Protein AF-W1X7G7-F1 (afdb_monomer_lite)

Radius of gyration: 19.09 Å; chains: 1; bounding box: 25×50×56 Å

pLDDT: mean 80.71, std 14.71, range [48.75, 92.38]

Structure (mmCIF, N/CA/C/O backbone):
data_AF-W1X7G7-F1
#
_entry.id   AF-W1X7G7-F1
#
loop_
_atom_site.group_PDB
_atom_site.id
_atom_site.type_symbol
_atom_site.label_atom_id
_atom_site.label_alt_id
_atom_site.label_comp_id
_atom_site.label_asym_id
_atom_site.label_entity_id
_atom_site.label_seq_id
_atom_site.pdbx_PDB_ins_code
_atom_site.Cartn_x
_atom_site.Cartn_y
_atom_site.Cartn_z
_atom_site.occupancy
_atom_site.B_iso_or_equiv
_atom_site.auth_seq_id
_atom_site.auth_comp_id
_atom_site.auth_asym_id
_atom_site.auth_atom_id
_atom_site.pdbx_PDB_model_num
ATOM 1 N N . MET A 1 1 ? -7.051 -6.116 11.729 1.00 74.94 1 MET A N 1
ATOM 2 C CA . MET A 1 1 ? -5.612 -6.096 11.388 1.00 74.94 1 MET A CA 1
ATOM 3 C C . MET A 1 1 ? -5.023 -4.771 11.855 1.00 74.94 1 MET A C 1
ATOM 5 O O . MET A 1 1 ? -5.800 -3.850 12.074 1.00 74.94 1 MET A O 1
ATOM 9 N N . THR A 1 2 ? -3.711 -4.685 12.071 1.00 86.88 2 THR A N 1
ATOM 10 C CA . THR A 1 2 ? -3.016 -3.415 12.374 1.00 86.88 2 THR A CA 1
ATOM 11 C C . THR A 1 2 ? -2.310 -2.904 11.123 1.00 86.88 2 THR A C 1
ATOM 13 O O . THR A 1 2 ? -2.125 -3.680 10.179 1.00 86.88 2 THR A O 1
ATOM 16 N N . LYS A 1 3 ? -1.860 -1.638 11.105 1.00 85.69 3 LYS A N 1
ATOM 17 C CA . LYS A 1 3 ? -1.101 -1.115 9.951 1.00 85.69 3 LYS A CA 1
ATOM 18 C C . LYS A 1 3 ? 0.098 -1.988 9.592 1.00 85.69 3 LYS A C 1
ATOM 20 O O . LYS A 1 3 ? 0.395 -2.199 8.425 1.00 85.69 3 LYS A O 1
ATOM 25 N N . THR A 1 4 ? 0.771 -2.535 10.603 1.00 89.00 4 THR A N 1
ATOM 26 C CA . THR A 1 4 ? 1.969 -3.358 10.422 1.00 89.00 4 THR A CA 1
ATOM 27 C C . THR A 1 4 ? 1.637 -4.670 9.727 1.00 89.00 4 THR A C 1
ATOM 29 O O . THR A 1 4 ? 2.391 -5.114 8.870 1.00 89.00 4 THR A O 1
ATOM 32 N N . ASP A 1 5 ? 0.498 -5.271 10.065 1.00 90.69 5 ASP A N 1
ATOM 33 C CA . ASP A 1 5 ? 0.023 -6.497 9.425 1.00 90.69 5 ASP A CA 1
ATOM 34 C C . ASP A 1 5 ? -0.366 -6.231 7.959 1.00 90.69 5 ASP A C 1
ATOM 36 O O . ASP A 1 5 ? 0.003 -6.995 7.066 1.00 90.69 5 ASP A O 1
ATOM 40 N N . TYR A 1 6 ? -1.006 -5.083 7.697 1.00 90.75 6 TYR A N 1
ATOM 41 C CA . TYR A 1 6 ? -1.349 -4.629 6.346 1.00 90.75 6 TYR A CA 1
ATOM 42 C C . TYR A 1 6 ? -0.102 -4.371 5.486 1.00 90.75 6 TYR A C 1
ATOM 44 O O . TYR A 1 6 ? 0.009 -4.880 4.370 1.00 90.75 6 TYR A O 1
ATOM 52 N N . LEU A 1 7 ? 0.875 -3.635 6.024 1.00 90.19 7 LEU A N 1
ATOM 53 C CA . LEU A 1 7 ? 2.154 -3.362 5.366 1.00 90.19 7 LEU A CA 1
ATOM 54 C C . LEU 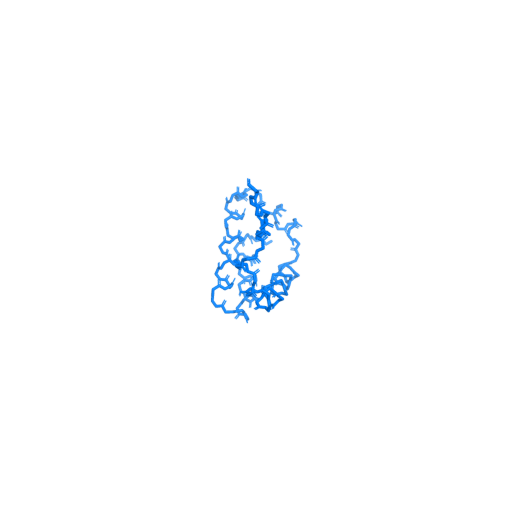A 1 7 ? 2.952 -4.647 5.124 1.00 90.19 7 LEU A C 1
ATOM 56 O O . LEU A 1 7 ? 3.516 -4.811 4.050 1.00 90.19 7 LEU A O 1
ATOM 60 N N . ALA A 1 8 ? 2.955 -5.596 6.064 1.00 92.00 8 ALA A N 1
ATOM 61 C CA . ALA A 1 8 ? 3.619 -6.887 5.877 1.00 92.00 8 ALA A CA 1
ATOM 62 C C . ALA A 1 8 ? 2.954 -7.737 4.779 1.00 92.00 8 ALA A C 1
ATOM 64 O O . ALA A 1 8 ? 3.632 -8.481 4.062 1.00 92.00 8 ALA A O 1
ATOM 65 N N . ALA A 1 9 ? 1.629 -7.637 4.628 1.00 91.94 9 ALA A N 1
ATOM 66 C CA . ALA A 1 9 ? 0.913 -8.269 3.528 1.00 91.94 9 ALA A CA 1
ATOM 67 C C . ALA A 1 9 ? 1.289 -7.621 2.189 1.00 91.94 9 ALA A C 1
ATOM 69 O O . ALA A 1 9 ? 1.706 -8.338 1.278 1.00 91.94 9 ALA A O 1
ATOM 70 N N . LEU A 1 10 ? 1.232 -6.286 2.097 1.00 90.88 10 LEU A N 1
ATOM 71 C CA . LEU A 1 10 ? 1.713 -5.536 0.935 1.00 90.88 10 LEU A CA 1
ATOM 72 C C . LEU A 1 10 ? 3.163 -5.922 0.595 1.00 90.88 10 LEU A C 1
ATOM 74 O O . LEU A 1 10 ? 3.438 -6.278 -0.545 1.00 90.88 10 LEU A O 1
ATOM 78 N N . GLU A 1 11 ? 4.074 -5.960 1.573 1.00 90.75 11 GLU A N 1
ATOM 79 C CA . GLU A 1 11 ? 5.484 -6.325 1.380 1.00 90.75 11 GLU A CA 1
ATOM 80 C C . GLU A 1 11 ? 5.634 -7.657 0.636 1.00 90.75 11 GLU A C 1
ATOM 82 O O . GLU A 1 11 ? 6.391 -7.759 -0.332 1.00 90.75 11 GLU A O 1
ATOM 87 N N . LYS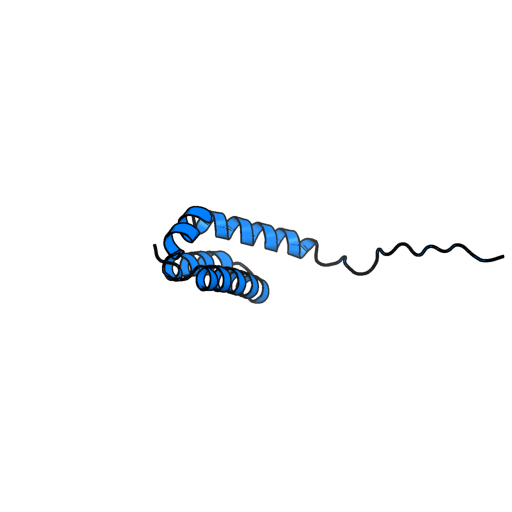 A 1 12 ? 4.890 -8.687 1.058 1.00 91.94 12 LYS A N 1
ATOM 88 C CA . LYS A 1 12 ? 4.938 -10.013 0.429 1.00 91.94 12 LYS A CA 1
ATOM 89 C C . LYS A 1 12 ? 4.530 -9.976 -1.035 1.00 91.94 12 LYS A C 1
ATOM 91 O O . LYS A 1 12 ? 5.154 -10.662 -1.843 1.00 91.94 12 LYS A O 1
ATOM 96 N N . TYR A 1 13 ? 3.498 -9.209 -1.365 1.00 90.69 13 TYR A N 1
ATOM 97 C CA . TYR A 1 13 ? 3.031 -9.090 -2.738 1.00 90.69 13 TYR A CA 1
ATOM 98 C C . TYR A 1 13 ? 3.984 -8.235 -3.571 1.00 90.69 13 TYR A C 1
ATOM 100 O O . TYR A 1 13 ? 4.381 -8.660 -4.651 1.00 90.69 13 TYR A O 1
ATOM 108 N N . LEU A 1 14 ? 4.426 -7.082 -3.061 1.00 88.88 14 LEU A N 1
ATOM 109 C CA . LEU A 1 14 ? 5.339 -6.185 -3.769 1.00 88.88 14 LEU A CA 1
ATOM 110 C C . LEU A 1 14 ? 6.762 -6.740 -3.910 1.00 88.88 14 LEU A C 1
ATOM 112 O O . LEU A 1 14 ? 7.498 -6.268 -4.769 1.00 88.88 14 LEU A O 1
ATOM 116 N N . LYS A 1 15 ? 7.144 -7.786 -3.168 1.00 88.00 15 LYS A N 1
ATOM 117 C CA . LYS A 1 15 ? 8.428 -8.498 -3.332 1.00 88.00 15 LYS A CA 1
ATOM 118 C C . LYS A 1 15 ? 8.644 -9.107 -4.723 1.00 88.00 15 LYS A C 1
ATOM 120 O O . LYS A 1 15 ? 9.751 -9.527 -5.044 1.00 88.00 15 LYS A O 1
ATOM 125 N N . THR A 1 16 ? 7.596 -9.169 -5.544 1.00 87.19 16 THR A N 1
ATOM 126 C CA . THR A 1 16 ? 7.680 -9.524 -6.969 1.00 87.19 16 THR A CA 1
ATOM 127 C C . THR A 1 16 ? 8.257 -8.409 -7.853 1.00 87.19 16 THR A C 1
ATOM 129 O O . THR A 1 16 ? 8.591 -8.673 -9.009 1.00 87.19 16 THR A O 1
ATOM 132 N N . LEU A 1 17 ? 8.332 -7.173 -7.356 1.00 86.19 17 LEU A N 1
ATOM 133 C CA . LEU A 1 17 ? 8.845 -5.999 -8.062 1.00 86.19 17 LEU A CA 1
ATOM 134 C C . LEU A 1 17 ? 10.339 -5.784 -7.761 1.00 86.19 17 LEU A C 1
ATOM 136 O O . LEU A 1 17 ? 10.849 -6.286 -6.757 1.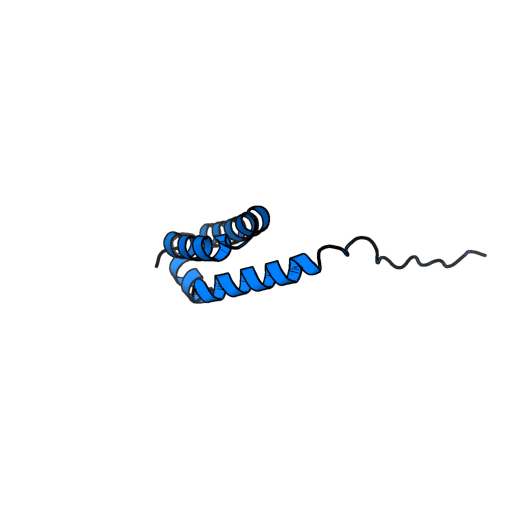00 86.19 17 LEU A O 1
ATOM 140 N N . PRO A 1 18 ? 11.066 -5.027 -8.604 1.00 88.12 18 PRO A N 1
ATOM 141 C CA . PRO A 1 18 ? 12.423 -4.600 -8.278 1.00 88.12 18 PRO A CA 1
ATOM 142 C C . PRO A 1 18 ? 12.449 -3.711 -7.024 1.00 88.12 18 PRO A C 1
ATOM 144 O O . PRO A 1 18 ? 11.503 -2.974 -6.749 1.00 88.12 18 PRO A O 1
ATOM 147 N N . GLU A 1 19 ? 13.572 -3.741 -6.299 1.00 86.81 19 GLU A N 1
ATOM 148 C CA . GLU A 1 19 ? 13.749 -3.059 -5.005 1.00 86.81 19 GLU A CA 1
ATOM 149 C C . GLU A 1 19 ? 13.375 -1.570 -5.040 1.00 86.81 19 GLU A C 1
ATOM 151 O O . GLU A 1 19 ? 12.791 -1.069 -4.085 1.00 86.81 19 GLU A O 1
ATOM 156 N N . ALA A 1 20 ? 13.661 -0.876 -6.145 1.00 86.81 20 ALA A N 1
ATOM 157 C CA . ALA A 1 20 ? 13.331 0.538 -6.305 1.00 86.81 20 ALA A CA 1
ATOM 158 C C . ALA A 1 20 ? 11.813 0.800 -6.265 1.00 86.81 20 ALA A C 1
ATOM 160 O O . ALA A 1 20 ? 11.359 1.625 -5.478 1.00 86.81 20 ALA A O 1
ATOM 161 N N . ASP A 1 21 ? 11.038 0.070 -7.073 1.00 88.12 21 ASP A N 1
ATOM 162 C CA . ASP A 1 21 ? 9.576 0.197 -7.137 1.00 88.12 21 ASP A CA 1
ATOM 163 C C . ASP A 1 21 ? 8.919 -0.313 -5.836 1.00 88.12 21 ASP A C 1
ATOM 165 O O . ASP A 1 21 ? 7.972 0.285 -5.329 1.00 88.12 21 ASP A O 1
ATOM 169 N N . TYR A 1 22 ? 9.458 -1.395 -5.258 1.00 88.81 22 TYR A N 1
ATOM 170 C CA . TYR A 1 22 ? 9.044 -1.916 -3.952 1.00 88.81 22 TYR A CA 1
ATOM 171 C C . TYR A 1 22 ? 9.214 -0.872 -2.841 1.00 88.81 22 TYR A C 1
ATOM 173 O O . TYR A 1 22 ? 8.280 -0.622 -2.079 1.00 88.81 22 TYR A O 1
ATOM 181 N N . LYS A 1 23 ? 10.402 -0.262 -2.752 1.00 89.81 23 LYS A N 1
ATOM 182 C CA . LYS A 1 23 ? 10.725 0.708 -1.708 1.00 89.81 23 LYS A CA 1
ATOM 183 C C . LYS A 1 23 ? 9.868 1.957 -1.849 1.00 89.81 23 LYS A C 1
ATOM 185 O O . LYS A 1 23 ? 9.328 2.401 -0.850 1.00 89.81 23 LYS A O 1
ATOM 190 N N . GLU A 1 24 ? 9.706 2.470 -3.067 1.00 89.38 24 GLU A N 1
ATOM 191 C CA . GLU A 1 24 ? 8.863 3.640 -3.346 1.00 89.38 24 GLU A CA 1
ATOM 192 C C . GLU A 1 24 ? 7.416 3.420 -2.883 1.00 89.38 24 GLU A C 1
ATOM 194 O O . GLU A 1 24 ? 6.849 4.261 -2.190 1.00 89.38 24 GLU A O 1
ATOM 199 N N . ALA A 1 25 ? 6.832 2.262 -3.200 1.00 90.25 25 ALA A N 1
ATOM 200 C CA . ALA A 1 25 ? 5.485 1.940 -2.753 1.00 90.25 25 ALA A CA 1
ATOM 201 C C . ALA A 1 25 ? 5.404 1.756 -1.228 1.00 90.25 25 ALA A C 1
ATOM 203 O O . ALA A 1 25 ? 4.488 2.276 -0.598 1.00 90.25 25 ALA A O 1
ATOM 204 N N . MET A 1 26 ? 6.353 1.043 -0.617 1.00 90.38 26 MET A N 1
ATOM 205 C CA . MET A 1 26 ? 6.374 0.854 0.839 1.00 90.38 26 MET A CA 1
ATOM 206 C C . MET A 1 26 ? 6.513 2.158 1.611 1.00 90.38 26 MET A C 1
ATOM 208 O O . MET A 1 26 ? 5.800 2.332 2.597 1.00 90.38 26 MET A O 1
ATOM 212 N N . ASP A 1 27 ? 7.372 3.067 1.158 1.00 92.38 27 ASP A N 1
ATOM 213 C CA . ASP A 1 27 ? 7.555 4.385 1.772 1.00 92.38 27 ASP A CA 1
ATOM 214 C C . ASP A 1 27 ? 6.233 5.165 1.747 1.00 92.38 27 ASP A C 1
ATOM 216 O O . ASP A 1 27 ? 5.740 5.577 2.792 1.00 92.38 27 ASP A O 1
ATOM 220 N N . TYR A 1 28 ? 5.575 5.213 0.581 1.00 90.69 28 TYR A N 1
ATOM 221 C CA . TYR A 1 28 ? 4.300 5.908 0.399 1.00 90.69 28 TYR A CA 1
ATOM 222 C C . TYR A 1 28 ? 3.196 5.410 1.344 1.00 90.69 28 TYR A C 1
ATOM 224 O O . TYR A 1 28 ? 2.523 6.203 2.001 1.00 90.69 28 TYR A O 1
ATOM 232 N N . PHE A 1 29 ? 3.001 4.089 1.436 1.00 89.62 29 PHE A N 1
ATOM 233 C CA . PHE A 1 29 ? 1.992 3.535 2.345 1.00 89.62 29 PHE A CA 1
ATOM 234 C C . PHE A 1 29 ? 2.387 3.718 3.809 1.00 89.62 29 PHE A C 1
ATOM 236 O O . PHE A 1 29 ? 1.519 3.968 4.642 1.00 89.62 29 PHE A O 1
ATOM 243 N N . THR A 1 30 ? 3.676 3.605 4.130 1.00 90.44 30 THR A N 1
ATOM 244 C CA . THR A 1 30 ? 4.167 3.810 5.496 1.00 90.44 30 THR A CA 1
ATOM 245 C C . THR A 1 30 ? 3.878 5.232 5.959 1.00 90.44 30 THR A C 1
ATOM 247 O O . THR A 1 30 ? 3.236 5.387 6.996 1.00 90.44 30 THR A O 1
ATOM 250 N N . GLU A 1 31 ? 4.239 6.243 5.165 1.00 91.81 31 GLU A N 1
ATOM 251 C CA . GLU A 1 31 ? 3.946 7.646 5.472 1.00 91.81 31 GLU A CA 1
ATOM 252 C C . GLU A 1 31 ? 2.442 7.880 5.626 1.00 91.81 31 GLU A C 1
ATOM 254 O O . GLU A 1 31 ? 2.017 8.472 6.612 1.00 91.81 31 GLU A O 1
ATOM 259 N N . TYR A 1 32 ? 1.615 7.322 4.738 1.00 89.44 32 TYR A N 1
ATOM 260 C CA . TYR A 1 32 ? 0.159 7.461 4.829 1.00 89.44 32 TYR A CA 1
ATOM 261 C C . TYR A 1 32 ? -0.415 6.916 6.148 1.00 89.44 32 TYR A C 1
ATOM 263 O O . TYR A 1 32 ? -1.252 7.549 6.795 1.00 89.44 32 TYR A O 1
ATOM 271 N N . PHE A 1 33 ? 0.064 5.751 6.592 1.00 89.38 33 PHE A N 1
ATOM 272 C CA . PHE A 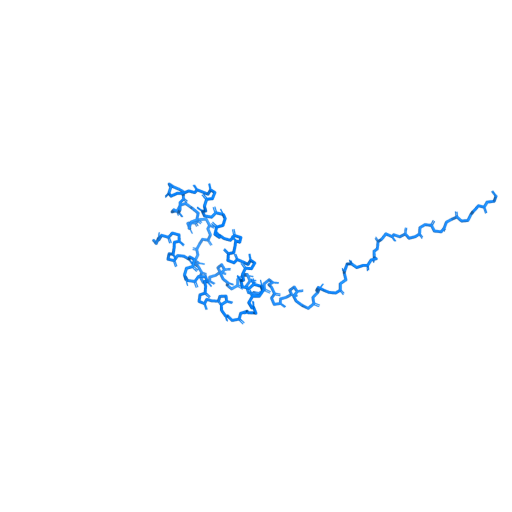1 33 ? -0.326 5.173 7.877 1.00 89.38 33 PHE A CA 1
ATOM 273 C C . PHE A 1 33 ? 0.245 5.933 9.083 1.00 89.38 33 PHE A C 1
ATOM 275 O O . PHE A 1 33 ? -0.364 5.932 10.156 1.00 89.38 33 PHE A O 1
ATOM 282 N N . GLU A 1 34 ? 1.428 6.533 8.954 1.00 90.06 34 GLU A N 1
ATOM 283 C CA . GLU A 1 34 ? 2.013 7.379 9.995 1.00 90.06 34 GLU A CA 1
ATOM 284 C C . GLU A 1 34 ? 1.274 8.712 10.133 1.00 90.06 34 GLU A C 1
ATOM 286 O O . GLU A 1 34 ? 0.976 9.108 11.260 1.00 90.06 34 GLU A O 1
ATOM 291 N N . GLU A 1 35 ? 0.897 9.347 9.021 1.00 90.12 35 GLU A N 1
ATOM 292 C CA . GLU A 1 35 ? 0.086 10.568 8.998 1.00 90.12 35 GLU A CA 1
ATOM 293 C C . GLU A 1 35 ? -1.318 10.339 9.564 1.00 90.12 35 GLU A C 1
ATOM 295 O O . GLU A 1 35 ? -1.837 11.175 10.303 1.00 90.12 35 GLU A O 1
ATOM 300 N N . ALA A 1 36 ? -1.928 9.188 9.266 1.00 90.44 36 ALA A N 1
ATOM 301 C CA . ALA A 1 36 ? -3.209 8.806 9.848 1.00 90.44 36 ALA A CA 1
ATOM 302 C C . ALA A 1 36 ? -3.114 8.612 11.373 1.00 90.44 36 ALA A C 1
ATOM 304 O O . ALA A 1 36 ? -4.045 8.940 12.115 1.00 90.44 36 ALA A O 1
ATOM 305 N N . GLY A 1 37 ? -1.980 8.095 11.849 1.00 86.81 37 GLY A N 1
ATOM 306 C CA . GLY A 1 37 ? -1.759 7.787 13.254 1.00 86.81 37 GLY A CA 1
ATOM 307 C C . GLY A 1 37 ? -2.545 6.563 13.730 1.00 86.81 37 GLY A C 1
ATOM 308 O O . GLY A 1 37 ? -3.467 6.069 13.080 1.00 86.81 37 GLY A O 1
ATOM 309 N N . SER A 1 38 ? -2.182 6.071 14.916 1.00 84.50 38 SER A N 1
ATOM 310 C CA . SER A 1 38 ? -2.724 4.832 15.495 1.00 84.50 38 SER A CA 1
ATOM 311 C C . SER A 1 38 ? -4.242 4.832 15.688 1.00 84.50 38 SER A C 1
ATOM 313 O O . SER A 1 38 ? -4.860 3.772 15.670 1.00 84.50 38 SER A O 1
ATOM 315 N N . GLU A 1 39 ? -4.852 6.007 15.841 1.00 87.69 39 GLU A N 1
ATOM 316 C CA . GLU A 1 39 ? -6.303 6.156 15.991 1.00 87.69 39 GLU A CA 1
ATOM 317 C C . GLU A 1 39 ? -7.063 5.935 14.675 1.00 87.69 39 GLU A C 1
ATOM 319 O O . GLU A 1 39 ? -8.195 5.458 14.706 1.00 87.69 39 GLU A O 1
ATOM 324 N N . ASN A 1 40 ? -6.441 6.209 13.522 1.00 89.25 40 ASN A N 1
ATOM 325 C CA . ASN A 1 40 ? -7.083 6.076 12.212 1.00 89.25 40 ASN A CA 1
ATOM 326 C C . ASN A 1 40 ? -6.610 4.849 11.422 1.00 89.25 40 ASN A C 1
ATOM 328 O O . ASN A 1 40 ? -7.086 4.639 10.311 1.00 89.25 40 ASN A O 1
ATOM 332 N N . GLU A 1 41 ? -5.724 4.007 11.971 1.00 87.44 41 GLU A N 1
ATOM 333 C CA . GLU A 1 41 ? -5.231 2.807 11.274 1.00 87.44 41 GLU A CA 1
ATOM 334 C C . GLU A 1 41 ? -6.375 1.919 10.778 1.00 87.44 41 GLU A C 1
ATOM 336 O O . GLU A 1 41 ? -6.364 1.492 9.628 1.00 87.44 41 GLU A O 1
ATOM 341 N N . ALA A 1 42 ? -7.380 1.669 11.624 1.00 87.81 42 ALA A N 1
ATOM 342 C CA . ALA A 1 42 ? -8.531 0.845 11.262 1.00 87.81 42 ALA A CA 1
ATOM 343 C C . ALA A 1 42 ? -9.353 1.468 10.123 1.00 87.81 42 ALA A C 1
ATOM 345 O O . ALA A 1 42 ? -9.722 0.763 9.191 1.00 87.81 42 ALA A O 1
ATOM 346 N N . GLN A 1 43 ? -9.572 2.785 10.165 1.00 90.19 43 GLN A N 1
ATOM 347 C CA . GLN A 1 43 ? -10.302 3.504 9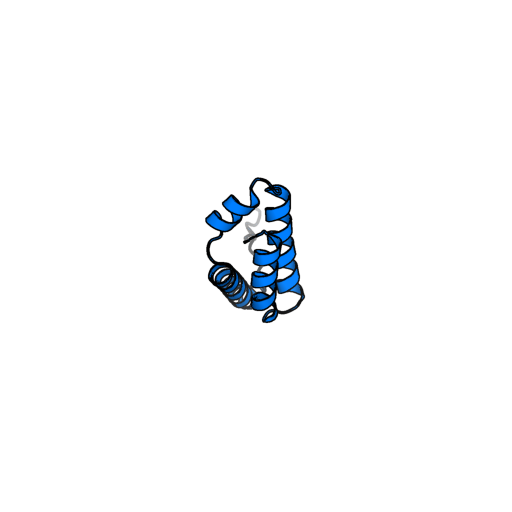.122 1.00 90.19 43 GLN A CA 1
ATOM 348 C C . GLN A 1 43 ? -9.531 3.501 7.799 1.00 90.19 43 GLN A C 1
ATOM 350 O O . GLN A 1 43 ? -10.114 3.258 6.752 1.00 90.19 43 GLN A O 1
ATOM 355 N N . VAL A 1 44 ? -8.214 3.714 7.844 1.00 88.94 44 VAL A N 1
ATOM 356 C CA . VAL A 1 44 ? -7.346 3.630 6.663 1.00 88.94 44 VAL A CA 1
ATOM 357 C C . VAL A 1 44 ? -7.379 2.232 6.061 1.00 88.94 44 VAL A C 1
ATOM 359 O O . VAL A 1 44 ? -7.461 2.081 4.850 1.00 88.94 44 VAL A O 1
ATOM 362 N N . ILE A 1 45 ? -7.331 1.203 6.899 1.00 88.75 45 ILE A N 1
ATOM 363 C CA . ILE A 1 45 ? -7.446 -0.181 6.451 1.00 88.75 45 ILE A CA 1
ATOM 364 C C . ILE A 1 45 ? -8.801 -0.429 5.774 1.00 88.75 45 ILE A C 1
ATOM 366 O O . ILE A 1 45 ? -8.842 -1.072 4.730 1.00 88.75 45 ILE A O 1
ATOM 370 N N . GLU A 1 46 ? -9.899 0.069 6.346 1.00 89.62 46 GLU A N 1
ATOM 371 C CA . GLU A 1 46 ? -11.226 -0.049 5.733 1.00 89.62 46 GLU A CA 1
ATOM 372 C C . GLU A 1 46 ? -11.323 0.710 4.400 1.00 89.62 46 GLU A C 1
ATOM 374 O O . GLU A 1 46 ? -11.902 0.186 3.452 1.00 89.62 46 GLU A O 1
ATOM 379 N N . GLU A 1 47 ? -10.714 1.894 4.300 1.00 89.81 47 GLU A N 1
ATOM 380 C CA . GLU A 1 47 ? -10.653 2.701 3.071 1.00 89.81 47 GLU A CA 1
ATOM 381 C C . GLU A 1 47 ? -9.802 2.039 1.977 1.00 89.81 47 GLU A C 1
ATOM 383 O O . GLU A 1 47 ? -10.171 2.047 0.802 1.00 89.81 47 GLU A O 1
ATOM 388 N N . LEU A 1 48 ? -8.659 1.457 2.351 1.00 86.75 48 LEU A N 1
ATOM 389 C CA . LEU A 1 48 ? -7.759 0.766 1.425 1.00 86.75 48 LEU A CA 1
ATOM 390 C C . LEU A 1 48 ? -8.298 -0.607 0.997 1.00 86.75 48 LEU A C 1
ATOM 392 O O . LEU A 1 48 ? -7.942 -1.095 -0.077 1.00 86.75 48 LEU A O 1
ATOM 396 N N . GLY A 1 49 ? -9.157 -1.218 1.813 1.00 89.00 49 GLY A N 1
ATOM 397 C CA . GLY A 1 49 ? -9.790 -2.498 1.531 1.00 89.00 49 GLY A CA 1
ATOM 398 C C . GLY A 1 49 ? -8.862 -3.691 1.759 1.00 89.00 49 GLY A C 1
ATOM 399 O O . GLY A 1 49 ? -8.192 -3.803 2.785 1.00 89.00 49 GLY A O 1
ATOM 400 N N . ASP A 1 50 ? -8.869 -4.642 0.825 1.00 91.06 50 ASP A N 1
ATOM 401 C CA . ASP A 1 50 ? -8.086 -5.870 0.949 1.00 91.06 50 ASP A CA 1
ATOM 402 C C . ASP A 1 50 ? -6.610 -5.615 0.576 1.00 91.06 50 ASP A C 1
ATOM 404 O O . ASP A 1 50 ? -6.328 -5.144 -0.533 1.00 91.06 50 ASP A O 1
ATOM 408 N N . PRO A 1 51 ? -5.632 -5.997 1.426 1.00 89.50 51 PRO A N 1
ATOM 409 C CA . PRO A 1 51 ? -4.211 -5.759 1.149 1.00 89.50 51 PRO A CA 1
ATOM 410 C C . PRO A 1 51 ? -3.729 -6.458 -0.122 1.00 89.50 51 PRO A C 1
ATOM 412 O O . PRO A 1 51 ? -2.742 -6.045 -0.728 1.00 89.50 51 PRO A O 1
ATOM 415 N N . LYS A 1 52 ? -4.424 -7.523 -0.532 1.00 90.19 52 LYS A N 1
ATOM 416 C CA . LYS A 1 52 ? -4.152 -8.242 -1.771 1.00 90.19 52 LYS A CA 1
ATOM 417 C C . LYS A 1 52 ? -4.543 -7.418 -3.002 1.00 90.19 52 LYS A C 1
ATOM 419 O O . LYS A 1 52 ? -3.703 -7.233 -3.877 1.00 90.19 52 LYS A O 1
ATOM 424 N N . ASP A 1 53 ? -5.777 -6.916 -3.053 1.00 91.31 53 ASP A N 1
ATOM 425 C CA . ASP A 1 53 ? -6.263 -6.088 -4.164 1.00 91.31 53 ASP A CA 1
ATOM 426 C C . ASP A 1 53 ? -5.449 -4.796 -4.278 1.00 91.31 53 ASP A C 1
ATOM 428 O O . ASP A 1 53 ? -4.983 -4.449 -5.365 1.00 91.31 53 ASP A O 1
ATOM 432 N N . ALA A 1 54 ? -5.176 -4.140 -3.144 1.00 90.06 54 ALA A N 1
ATOM 433 C CA . ALA A 1 54 ? -4.323 -2.958 -3.107 1.00 90.06 54 ALA A CA 1
ATOM 434 C C . ALA A 1 54 ? -2.920 -3.253 -3.667 1.00 90.06 54 ALA A C 1
ATOM 436 O O . ALA A 1 54 ? -2.410 -2.502 -4.499 1.00 90.06 54 ALA A O 1
ATOM 437 N N . ALA A 1 55 ? -2.303 -4.371 -3.267 1.00 90.81 55 ALA A N 1
ATOM 438 C CA . ALA A 1 55 ? -1.009 -4.775 -3.805 1.00 90.81 55 ALA A CA 1
ATOM 439 C C . ALA A 1 55 ? -1.048 -5.026 -5.317 1.00 90.81 55 ALA A C 1
ATOM 441 O O . ALA A 1 55 ? -0.158 -4.570 -6.037 1.00 90.81 55 ALA A O 1
ATOM 442 N N . GLU A 1 56 ? -2.059 -5.748 -5.805 1.00 90.81 56 GLU A N 1
ATOM 443 C CA . GLU A 1 56 ? -2.208 -6.058 -7.229 1.00 90.81 56 GLU A CA 1
ATOM 444 C C . GLU A 1 56 ? -2.384 -4.790 -8.071 1.00 90.81 56 GLU A C 1
ATOM 446 O O . GLU A 1 56 ? -1.753 -4.673 -9.123 1.00 90.81 56 GLU A O 1
ATOM 451 N N . GLU A 1 57 ? -3.160 -3.812 -7.598 1.00 89.88 57 GLU A N 1
ATOM 452 C CA . GLU A 1 57 ? -3.319 -2.505 -8.245 1.00 89.88 57 GLU A CA 1
ATOM 453 C C . GLU A 1 57 ? -1.966 -1.783 -8.378 1.00 89.88 57 GLU A C 1
ATOM 455 O O . GLU A 1 57 ? -1.602 -1.314 -9.463 1.00 89.88 57 GLU A O 1
ATOM 460 N N . ILE A 1 58 ? -1.173 -1.750 -7.300 1.00 87.75 58 ILE A N 1
ATOM 461 C CA . ILE A 1 58 ? 0.156 -1.122 -7.287 1.00 87.75 58 ILE A CA 1
ATOM 462 C C . ILE A 1 58 ? 1.093 -1.835 -8.264 1.00 87.75 58 ILE A C 1
ATOM 464 O O . ILE A 1 58 ? 1.699 -1.194 -9.125 1.00 87.75 58 ILE A O 1
ATOM 468 N N . ILE A 1 59 ? 1.176 -3.166 -8.182 1.00 89.00 59 ILE A N 1
ATOM 469 C CA . ILE A 1 59 ? 2.012 -3.992 -9.061 1.00 89.00 59 ILE A CA 1
ATOM 470 C C . ILE A 1 59 ? 1.619 -3.766 -10.518 1.00 89.00 59 ILE A C 1
ATOM 472 O O . ILE A 1 59 ? 2.476 -3.503 -11.360 1.00 89.00 59 ILE A O 1
ATOM 476 N N . ARG A 1 60 ? 0.324 -3.803 -10.831 1.00 89.12 60 ARG A N 1
ATOM 477 C CA . ARG A 1 60 ? -0.190 -3.597 -12.187 1.00 89.12 60 ARG A CA 1
ATOM 478 C C . ARG A 1 60 ? 0.108 -2.189 -12.698 1.00 89.12 60 ARG A C 1
ATOM 480 O O . ARG A 1 60 ? 0.493 -2.034 -13.859 1.00 89.12 60 ARG A O 1
ATOM 487 N N . SER A 1 61 ? -0.026 -1.177 -11.843 1.00 86.38 61 SER A N 1
ATOM 488 C CA . SER A 1 61 ? 0.307 0.216 -12.151 1.00 86.38 61 SER A CA 1
ATOM 489 C C . SER A 1 61 ? 1.800 0.384 -12.447 1.00 86.38 61 SER A C 1
ATOM 491 O O . SER A 1 61 ? 2.157 0.985 -13.462 1.00 86.38 61 SER A O 1
ATOM 493 N N . LEU A 1 62 ? 2.677 -0.208 -11.633 1.00 84.81 62 LEU A N 1
ATOM 494 C CA . LEU A 1 62 ? 4.134 -0.124 -11.778 1.00 84.81 62 LEU A CA 1
ATOM 495 C C . LEU A 1 62 ? 4.639 -0.912 -12.991 1.00 84.81 62 LEU A C 1
ATOM 497 O O . LEU A 1 62 ? 5.387 -0.371 -13.805 1.00 84.81 62 LEU A O 1
ATOM 501 N N . VAL A 1 63 ? 4.156 -2.141 -13.190 1.00 83.31 63 VAL A N 1
ATOM 502 C CA . VAL A 1 63 ? 4.472 -2.968 -14.368 1.00 83.31 63 VAL A CA 1
ATOM 503 C C . VAL A 1 63 ? 4.031 -2.271 -15.660 1.00 83.31 63 VAL A C 1
ATOM 505 O O . VAL A 1 63 ? 4.786 -2.232 -16.629 1.00 83.31 63 VAL A O 1
ATOM 508 N N . SER A 1 64 ? 2.850 -1.643 -15.665 1.00 77.44 64 SER A N 1
ATOM 509 C CA . SER A 1 64 ? 2.354 -0.851 -16.800 1.00 77.44 64 SER A CA 1
ATOM 510 C C . SER A 1 64 ? 3.168 0.435 -17.028 1.00 77.44 64 SER A C 1
ATOM 512 O O . SER A 1 64 ? 3.474 0.799 -18.169 1.00 77.44 64 SER A O 1
ATOM 514 N N . LYS A 1 65 ? 3.571 1.126 -15.951 1.00 66.25 65 LYS A N 1
ATOM 515 C CA . LYS A 1 65 ? 4.364 2.367 -16.008 1.00 66.25 65 LYS A CA 1
ATOM 516 C C . LYS A 1 65 ? 5.807 2.138 -16.445 1.00 66.25 65 LYS A C 1
ATOM 518 O O . LYS A 1 65 ? 6.362 2.997 -17.131 1.00 66.25 65 LYS A O 1
ATOM 523 N N . SER A 1 66 ? 6.414 1.000 -16.120 1.00 60.12 66 SER A N 1
ATOM 524 C CA . SER A 1 66 ? 7.791 0.687 -16.522 1.00 60.12 66 SER A CA 1
ATOM 525 C C . SER A 1 66 ? 7.958 0.546 -18.042 1.00 60.12 66 SER A C 1
ATOM 527 O O . SER A 1 66 ? 9.043 0.795 -18.556 1.00 60.12 66 SER A O 1
ATOM 529 N N . SER A 1 67 ? 6.880 0.301 -18.799 1.00 54.19 67 SER A N 1
ATOM 530 C CA . SER A 1 67 ? 6.891 0.375 -20.272 1.00 54.19 67 SER A CA 1
ATOM 531 C C . SER A 1 67 ? 6.686 1.791 -20.839 1.00 54.19 67 SER A C 1
ATOM 533 O O . SER A 1 67 ? 6.843 1.992 -22.041 1.00 54.19 67 SER A O 1
ATOM 535 N N . ARG A 1 68 ? 6.334 2.783 -20.005 1.00 53.56 68 ARG A N 1
ATOM 536 C CA . ARG A 1 68 ? 6.062 4.180 -20.408 1.00 53.56 68 ARG A CA 1
ATOM 537 C C . ARG A 1 68 ? 6.964 5.225 -19.740 1.00 53.56 68 ARG A C 1
ATOM 539 O O . ARG A 1 68 ? 6.764 6.414 -19.961 1.00 53.56 68 ARG A O 1
ATOM 546 N N . ARG A 1 69 ? 7.979 4.832 -18.964 1.00 50.50 69 ARG A N 1
ATOM 547 C CA . ARG A 1 69 ? 8.968 5.759 -18.369 1.00 50.50 69 ARG A CA 1
ATOM 548 C C . ARG A 1 69 ? 10.161 6.066 -19.292 1.00 50.50 69 ARG A C 1
ATOM 550 O O . ARG A 1 69 ? 11.274 6.282 -18.833 1.00 50.50 69 ARG A O 1
ATOM 557 N N . ASN A 1 70 ? 9.917 6.161 -20.599 1.00 51.56 70 ASN A N 1
ATOM 558 C CA . ASN A 1 70 ? 10.781 6.914 -21.510 1.00 51.56 70 ASN A CA 1
ATOM 559 C C . ASN A 1 70 ? 9.916 7.750 -22.459 1.00 51.56 70 ASN A C 1
ATOM 561 O O . ASN A 1 70 ? 9.757 7.395 -23.617 1.00 51.56 70 ASN A O 1
ATOM 565 N N . VAL A 1 71 ? 9.298 8.805 -21.925 1.00 54.44 71 VAL A N 1
ATOM 566 C CA . VAL A 1 71 ? 8.975 10.055 -22.637 1.00 54.44 71 VAL A CA 1
ATOM 567 C C . VAL A 1 71 ? 8.526 11.092 -21.605 1.00 54.44 71 VAL A C 1
ATOM 569 O O . VAL A 1 71 ? 7.343 11.335 -21.402 1.00 54.44 71 VAL A O 1
ATOM 572 N N . ASN A 1 72 ? 9.487 11.724 -20.935 1.00 49.50 72 ASN A N 1
ATOM 573 C CA . ASN A 1 72 ? 9.323 13.138 -20.603 1.00 49.50 72 ASN A CA 1
ATOM 574 C C . ASN A 1 72 ? 10.669 13.855 -20.709 1.00 49.50 72 ASN A C 1
ATOM 576 O O . ASN A 1 72 ? 11.219 14.399 -19.758 1.00 49.50 72 ASN A O 1
ATOM 580 N N . SER A 1 73 ? 11.211 13.827 -21.919 1.00 51.94 73 SER A N 1
ATOM 581 C CA . SER A 1 73 ? 11.908 14.979 -22.467 1.00 51.94 73 SER A CA 1
ATOM 582 C C . SER A 1 73 ? 11.159 15.356 -23.742 1.00 51.94 73 SER A C 1
ATOM 584 O O . SER A 1 73 ? 10.918 14.495 -24.580 1.00 51.94 73 SER A O 1
ATOM 586 N N . SER A 1 74 ? 10.792 16.631 -23.867 1.00 56.34 74 SER A N 1
ATOM 587 C CA . SER A 1 74 ? 10.163 17.293 -25.025 1.00 56.34 74 SER A CA 1
ATOM 588 C C . SER A 1 74 ? 8.659 17.074 -25.276 1.00 56.34 74 SER A C 1
ATOM 590 O O . SER A 1 74 ? 8.232 16.147 -25.953 1.00 56.34 74 SER A O 1
ATOM 592 N N . SER A 1 75 ? 7.854 18.043 -24.828 1.00 48.75 75 SER A N 1
ATOM 593 C CA . SER A 1 75 ? 6.833 18.690 -25.671 1.00 48.75 75 SER A CA 1
ATOM 594 C C . SER A 1 75 ? 6.416 20.031 -25.059 1.00 48.75 75 SER A C 1
ATOM 596 O O . SER A 1 75 ? 5.265 20.254 -24.703 1.00 48.75 75 SER A O 1
ATOM 598 N N . THR A 1 76 ? 7.368 20.958 -24.941 1.00 55.31 76 THR A N 1
ATOM 599 C CA . THR A 1 76 ? 7.027 22.357 -25.209 1.00 55.31 76 THR A CA 1
ATOM 600 C C . THR 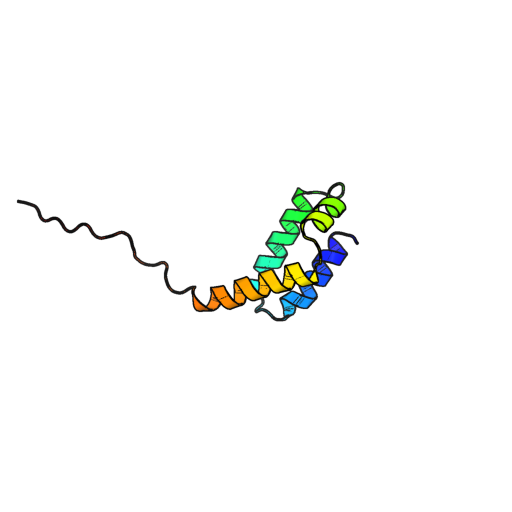A 1 76 ? 7.081 22.521 -26.729 1.00 55.31 76 THR A C 1
ATOM 602 O O . THR A 1 76 ? 8.121 22.231 -27.327 1.00 55.31 76 THR A O 1
ATOM 605 N N . PRO A 1 77 ? 5.985 22.908 -27.406 1.00 56.91 77 PRO A N 1
ATOM 606 C CA . PRO A 1 77 ? 6.061 23.206 -28.824 1.00 56.91 77 PRO A CA 1
ATOM 607 C C . PRO A 1 77 ? 6.972 24.420 -29.008 1.00 56.91 77 PRO A C 1
ATOM 609 O O . PRO A 1 77 ? 6.704 25.507 -28.495 1.00 56.91 77 PRO A O 1
ATOM 612 N N . VAL A 1 78 ? 8.069 24.217 -29.735 1.00 55.22 78 VAL A N 1
ATOM 613 C CA . VAL A 1 78 ? 8.871 25.298 -30.300 1.00 55.22 78 VAL A CA 1
ATOM 614 C C . VAL A 1 78 ? 7.971 26.105 -31.231 1.00 55.22 78 VAL A C 1
ATOM 616 O O . VAL A 1 78 ? 7.727 25.725 -32.374 1.00 55.22 78 VAL A O 1
ATOM 619 N N . ILE A 1 79 ? 7.443 27.226 -30.746 1.00 59.00 79 ILE A N 1
ATOM 620 C CA . ILE A 1 79 ? 6.870 28.241 -31.626 1.00 59.00 79 ILE A CA 1
ATOM 621 C C . ILE A 1 79 ? 8.022 28.951 -32.342 1.00 59.00 79 ILE A C 1
ATOM 623 O O . ILE A 1 79 ? 8.486 30.020 -31.963 1.00 59.00 79 ILE A O 1
ATOM 627 N N . CYS A 1 80 ? 8.509 28.310 -33.403 1.00 53.66 80 CYS A N 1
ATOM 628 C CA . CYS A 1 80 ? 9.151 29.006 -34.503 1.00 53.66 80 CYS A CA 1
ATOM 629 C C . CYS A 1 80 ? 8.098 29.902 -35.163 1.00 53.66 80 CYS A C 1
ATOM 631 O O . CYS A 1 80 ? 7.351 29.445 -36.022 1.00 53.66 80 CYS A O 1
ATOM 633 N N . THR A 1 81 ? 8.056 31.182 -34.806 1.00 55.09 81 THR A N 1
ATOM 634 C CA . THR A 1 81 ? 7.576 32.212 -35.732 1.00 55.09 81 THR A CA 1
ATOM 635 C C . THR A 1 81 ? 8.622 33.304 -35.812 1.00 55.09 81 THR A C 1
ATOM 637 O O . THR A 1 81 ? 8.795 34.128 -34.919 1.00 55.09 81 THR A O 1
ATOM 640 N N . GLN A 1 82 ? 9.359 33.179 -36.904 1.00 54.94 82 GLN A N 1
ATOM 641 C CA . GLN A 1 82 ? 10.346 34.069 -37.468 1.00 54.94 82 GLN A CA 1
ATOM 642 C C . GLN A 1 82 ? 9.834 35.513 -37.521 1.00 54.94 82 GLN A C 1
ATOM 644 O O . GLN A 1 82 ? 8.703 35.775 -37.930 1.00 54.94 82 GLN A O 1
ATOM 649 N N . SER A 1 83 ? 10.708 36.417 -37.094 1.00 49.84 83 SER A N 1
ATOM 650 C CA . SER A 1 83 ? 10.665 37.856 -37.326 1.00 49.84 83 SER A CA 1
ATOM 651 C C . SER A 1 83 ? 10.373 38.202 -38.787 1.00 49.84 83 SER A C 1
ATOM 653 O O . SER A 1 83 ? 10.782 37.476 -39.697 1.00 49.84 83 SER A O 1
ATOM 655 N N . PRO A 1 84 ? 9.780 39.372 -39.013 1.00 65.38 84 PRO A N 1
ATOM 656 C CA . PRO A 1 84 ? 10.366 40.342 -39.928 1.00 65.38 84 PRO A CA 1
ATOM 657 C C . PRO A 1 84 ? 11.075 41.472 -39.175 1.00 65.38 84 PRO A C 1
ATOM 659 O O . PRO A 1 84 ? 10.581 41.881 -38.099 1.00 65.38 84 PRO A O 1
#

Foldseek 3Di:
DFLVVLLVLLLVLCVVDPPVLSVVVSVVSVVVDVVCPRVCRVVVCVVCDDSVVNSVVSVVVVVVVVVVPPDDDDDPPPPPDDDD

Secondary structure (DSSP, 8-state):
--HHHHHHHHHHHHTTS-HHHHHHHHHHHHHHHHHHHHHHHHHHHHHH--HHHHHHHHHHHHHHHHTT-S--S--S--------

Sequence (84 aa):
MTKTDYLAALEKYLKTLPEADYKEAMDYFTEYFEEAGSENEAQVIEELGDPKDAAEEIIRSLVSKSSRRNVNSSSTPVICTQSP

Organism: NCBI:txid408170